Protein AF-A0A2S9YKN8-F1 (afdb_monomer)

Foldseek 3Di:
DDDDDDDQDCDWDWDWFPPPFAGWIKIDHGPPPDAIEIEFPLDQVRVVVVCVVNVGQAYAYEDLEDDCSRHVNPVVN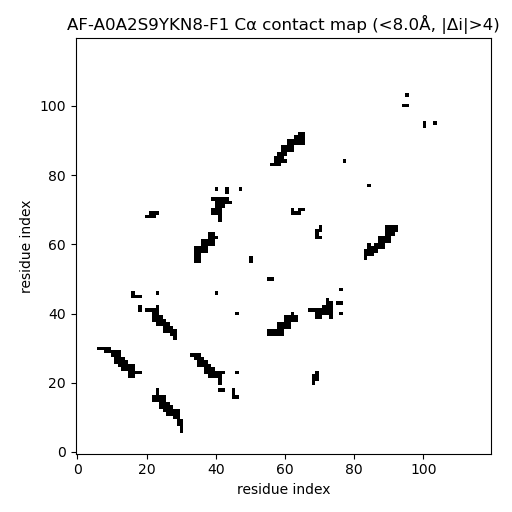CVVNVVRYPYYHHDYPDDPPVPCVCVVVVVVCVVVVVPDPDDD

Sequence (120 aa):
MSSPSARNSRDIGIYFLDVGQGDCSVIIPPEGEGGAIVFDVADQYVLELFINNHEIQNSDVIASHLDIDHIRGMLGFLRNHASEIDRVYLGLDRYPAPGKKHAVCGAADHAWGQRSPHRW

Organism: NCBI:txid215803

Mean predicted aligned error: 9.3 Å

Structure (mmCIF, N/CA/C/O backbone):
data_AF-A0A2S9YKN8-F1
#
_entry.id   AF-A0A2S9YKN8-F1
#
loop_
_atom_site.group_PDB
_atom_site.id
_atom_site.type_symbol
_atom_site.label_atom_id
_atom_site.label_alt_id
_atom_site.label_comp_id
_atom_site.label_asym_id
_atom_site.label_entity_id
_atom_site.label_seq_id
_atom_site.pdbx_PDB_ins_code
_atom_site.Cartn_x
_atom_site.Cartn_y
_atom_site.Cartn_z
_atom_site.occupancy
_atom_site.B_iso_or_equiv
_atom_site.auth_seq_id
_atom_site.auth_comp_id
_atom_site.auth_asym_id
_atom_site.auth_atom_id
_atom_site.pdbx_PDB_model_num
ATOM 1 N N . MET A 1 1 ? -10.824 8.040 34.969 1.00 37.56 1 MET A N 1
ATOM 2 C CA . MET A 1 1 ? -9.868 7.850 33.860 1.00 37.56 1 MET A CA 1
ATOM 3 C C . MET A 1 1 ? -10.660 7.304 32.688 1.00 37.56 1 MET A C 1
ATOM 5 O O . MET A 1 1 ? -11.020 6.138 32.703 1.00 37.56 1 MET A O 1
ATOM 9 N N . SER A 1 2 ? -11.076 8.175 31.773 1.00 34.16 2 SER A N 1
ATOM 10 C CA . SER A 1 2 ? -11.816 7.797 30.567 1.00 34.16 2 SER A CA 1
ATOM 11 C C . SER A 1 2 ? -10.829 7.332 29.497 1.00 34.16 2 SER A C 1
ATOM 13 O O . SER A 1 2 ? -9.844 8.019 29.237 1.00 34.16 2 SER A O 1
ATOM 15 N N . SER A 1 3 ? -11.095 6.158 28.928 1.00 39.47 3 SER A N 1
ATOM 16 C CA . SER A 1 3 ? -10.398 5.587 27.771 1.00 39.47 3 SER A CA 1
ATOM 17 C C . SER A 1 3 ? -10.424 6.570 26.582 1.00 39.47 3 SER A C 1
ATOM 19 O O . SER A 1 3 ? -11.407 7.314 26.473 1.00 39.47 3 SER A O 1
ATOM 21 N N . PRO A 1 4 ? -9.396 6.633 25.711 1.00 41.34 4 PRO A N 1
ATOM 22 C CA . PRO A 1 4 ? -9.459 7.460 24.511 1.00 41.34 4 PRO A CA 1
ATOM 23 C C . PRO A 1 4 ? -10.585 6.911 23.637 1.00 41.34 4 PRO A C 1
ATOM 25 O O . PRO A 1 4 ? -10.579 5.744 23.259 1.00 41.34 4 PRO A O 1
ATOM 28 N N . SER A 1 5 ? -11.600 7.731 23.383 1.00 46.03 5 SER A N 1
ATOM 29 C CA . SER A 1 5 ? -12.725 7.359 22.534 1.00 46.03 5 SER A CA 1
ATOM 30 C C . SER A 1 5 ? -12.213 6.967 21.150 1.00 46.03 5 SER A C 1
ATOM 32 O O . SER A 1 5 ? -11.551 7.783 20.502 1.00 46.03 5 SER A O 1
ATOM 34 N N . ALA A 1 6 ? -12.556 5.757 20.704 1.00 48.19 6 ALA A N 1
ATOM 35 C CA . ALA A 1 6 ? -12.466 5.350 19.308 1.00 48.19 6 ALA A CA 1
ATOM 36 C C . ALA A 1 6 ? -12.963 6.494 18.406 1.00 48.19 6 ALA A C 1
ATOM 38 O O . ALA A 1 6 ? -13.991 7.124 18.689 1.00 48.19 6 ALA A O 1
ATOM 39 N N . ARG A 1 7 ? -12.171 6.833 17.385 1.00 54.53 7 ARG A N 1
ATOM 40 C CA . ARG A 1 7 ? -12.430 7.964 16.489 1.00 54.53 7 ARG A CA 1
ATOM 41 C C . ARG A 1 7 ? -13.729 7.732 15.710 1.00 54.53 7 ARG A C 1
ATOM 43 O O . ARG A 1 7 ? -13.709 7.119 14.657 1.00 54.53 7 ARG A O 1
ATOM 50 N N . ASN A 1 8 ? -14.820 8.327 16.194 1.00 54.41 8 ASN A N 1
ATOM 51 C CA . ASN A 1 8 ? -16.048 8.572 15.432 1.00 54.41 8 ASN A CA 1
ATOM 52 C C . ASN A 1 8 ? -15.811 9.683 14.385 1.00 54.41 8 ASN A C 1
ATOM 54 O O . ASN A 1 8 ? -16.379 10.773 14.493 1.00 54.41 8 ASN A O 1
ATOM 58 N N . SER A 1 9 ? -14.926 9.476 13.403 1.00 65.25 9 SER A N 1
ATOM 59 C CA . SER A 1 9 ? -14.780 10.425 12.289 1.00 65.25 9 SER A CA 1
ATOM 60 C C . SER A 1 9 ? -15.683 10.011 11.133 1.00 65.25 9 SER A C 1
ATOM 62 O O . SER A 1 9 ? -15.475 8.977 10.504 1.00 65.25 9 SER A O 1
ATOM 64 N N . ARG A 1 10 ? -16.680 10.852 10.836 1.00 81.44 10 ARG A N 1
ATOM 65 C CA . ARG A 1 10 ? -17.522 10.730 9.632 1.00 81.44 10 ARG A CA 1
ATOM 66 C C . ARG A 1 10 ? -16.844 11.257 8.363 1.00 81.44 10 ARG A C 1
ATOM 68 O O . ARG A 1 10 ? -17.456 11.248 7.302 1.00 81.44 10 ARG A O 1
ATOM 75 N N . ASP A 1 11 ? -15.612 11.735 8.485 1.00 89.88 11 ASP A N 1
ATOM 76 C CA . ASP A 1 11 ? -14.860 12.338 7.395 1.00 89.88 11 ASP A CA 1
ATOM 77 C C . ASP A 1 11 ? -13.873 11.331 6.807 1.00 89.88 11 ASP A C 1
ATOM 79 O O . ASP A 1 11 ? -13.308 10.503 7.523 1.00 89.88 11 ASP A O 1
ATOM 83 N N . ILE A 1 12 ? -13.634 11.444 5.501 1.00 93.94 12 ILE A N 1
ATOM 84 C CA . ILE A 1 12 ? -12.557 10.723 4.828 1.00 93.94 12 ILE A CA 1
ATOM 85 C C . ILE A 1 12 ? -11.204 11.338 5.203 1.00 93.94 12 ILE A C 1
ATOM 87 O O . ILE A 1 12 ? -10.998 12.548 5.095 1.00 93.94 12 ILE A O 1
ATOM 91 N N . GLY A 1 13 ? -10.268 10.496 5.628 1.00 94.38 13 GLY A N 1
ATOM 92 C CA . GLY A 1 13 ? -8.877 10.874 5.844 1.00 94.38 13 GLY A CA 1
ATOM 93 C C . GLY A 1 13 ? -8.041 10.566 4.608 1.00 94.38 13 GLY A C 1
ATOM 94 O O . GLY A 1 13 ? -8.080 9.447 4.106 1.00 94.38 13 GLY A O 1
ATOM 95 N N . ILE A 1 14 ? -7.268 11.538 4.129 1.00 96.31 14 ILE A N 1
ATOM 96 C CA . ILE A 1 14 ? -6.292 11.341 3.052 1.00 96.31 14 ILE A CA 1
ATOM 97 C C . ILE A 1 14 ? -4.943 11.831 3.562 1.00 96.31 14 ILE A C 1
ATOM 99 O O . ILE A 1 14 ? -4.800 12.996 3.936 1.00 96.31 14 ILE A O 1
ATOM 103 N N . TYR A 1 15 ? -3.967 10.931 3.588 1.00 97.25 15 TYR A N 1
ATOM 104 C CA . TYR A 1 15 ? -2.647 11.170 4.153 1.00 97.25 15 TYR A CA 1
ATOM 105 C C . TYR A 1 15 ? -1.585 10.906 3.097 1.00 97.25 15 TYR A C 1
ATOM 107 O O . TYR A 1 15 ? -1.551 9.827 2.515 1.00 97.25 15 TYR A O 1
ATOM 115 N N . PHE A 1 16 ? -0.703 11.879 2.894 1.00 98.06 16 PHE A N 1
ATOM 116 C CA . PHE A 1 16 ? 0.504 11.739 2.086 1.00 98.06 16 PHE A CA 1
ATOM 117 C C . PHE A 1 16 ? 1.672 11.595 3.055 1.00 98.06 16 PHE A C 1
ATOM 119 O O . PHE A 1 16 ? 1.914 12.500 3.858 1.00 98.06 16 PHE A O 1
ATOM 126 N N . LEU A 1 17 ? 2.330 10.437 3.049 1.00 97.69 17 LEU A N 1
ATOM 127 C CA . LEU A 1 17 ? 3.393 10.147 4.003 1.00 97.69 17 LEU A CA 1
ATOM 128 C C . LEU A 1 17 ? 4.720 10.707 3.494 1.00 97.69 17 LEU A C 1
ATOM 130 O O . LEU A 1 17 ? 5.055 10.575 2.319 1.00 97.69 17 LEU A O 1
ATOM 134 N N . ASP A 1 18 ? 5.490 11.310 4.396 1.00 97.50 18 ASP A N 1
ATOM 135 C CA . ASP A 1 18 ? 6.839 11.772 4.083 1.00 97.50 18 ASP A CA 1
ATOM 136 C C . ASP A 1 18 ? 7.806 10.581 4.075 1.00 97.50 18 ASP A C 1
ATOM 138 O O . ASP A 1 18 ? 8.215 10.071 5.118 1.00 97.50 18 ASP A O 1
ATOM 142 N N . VAL A 1 19 ? 8.125 10.119 2.869 1.00 97.00 19 VAL A N 1
ATOM 143 C CA . VAL A 1 19 ? 9.003 8.971 2.590 1.00 97.00 19 VAL A CA 1
ATOM 144 C C . VAL A 1 19 ? 10.303 9.396 1.895 1.00 97.00 19 VAL A C 1
ATOM 146 O O . VAL A 1 19 ? 11.064 8.561 1.397 1.00 97.00 19 VAL A O 1
ATOM 149 N N . GLY A 1 20 ? 10.577 10.704 1.837 1.00 95.12 20 GLY A N 1
ATOM 150 C CA . GLY A 1 20 ? 11.677 11.264 1.058 1.00 95.12 20 GLY A CA 1
ATOM 151 C C . GLY A 1 20 ? 11.405 11.223 -0.450 1.00 95.12 20 GLY A C 1
ATOM 152 O O . GLY A 1 20 ? 10.700 12.081 -0.970 1.00 95.12 20 GLY A O 1
ATOM 153 N N . GLN A 1 21 ? 12.010 10.264 -1.163 1.00 94.19 21 GLN A N 1
ATOM 154 C CA . GLN A 1 21 ? 11.771 10.059 -2.601 1.00 94.19 21 GLN A CA 1
ATOM 155 C C . GLN A 1 21 ? 10.796 8.901 -2.819 1.00 94.19 21 GLN A C 1
ATOM 157 O O . GLN A 1 21 ? 11.040 7.797 -2.316 1.00 94.19 21 GLN A O 1
ATOM 162 N N . GLY A 1 22 ? 9.791 9.154 -3.657 1.00 95.56 22 GLY A N 1
ATOM 163 C CA . GLY A 1 22 ? 8.750 8.203 -4.015 1.00 95.56 22 GLY A CA 1
ATOM 164 C C . GLY A 1 22 ? 7.421 8.545 -3.361 1.00 95.56 22 GLY A C 1
ATOM 165 O O . GLY A 1 22 ? 7.311 9.568 -2.684 1.00 95.56 22 GLY A O 1
ATOM 166 N N . ASP A 1 23 ? 6.447 7.653 -3.521 1.00 97.06 23 ASP A N 1
ATOM 167 C CA . ASP A 1 23 ? 5.092 7.874 -3.030 1.00 97.06 23 ASP A CA 1
ATOM 168 C C . ASP A 1 23 ? 4.676 6.836 -1.983 1.00 97.06 23 ASP A C 1
ATOM 170 O O . ASP A 1 23 ? 5.012 5.648 -2.033 1.00 97.06 23 ASP A O 1
ATOM 174 N N . CYS A 1 24 ? 3.917 7.316 -1.004 1.00 98.06 24 CYS A N 1
ATOM 175 C CA . CYS A 1 24 ? 3.112 6.489 -0.123 1.00 98.06 24 CYS A CA 1
ATOM 176 C C . CYS A 1 24 ? 1.945 7.332 0.384 1.00 98.06 24 CYS A C 1
ATOM 178 O O . CYS A 1 24 ? 2.131 8.418 0.942 1.00 98.06 24 CYS A O 1
ATOM 180 N N . SER A 1 25 ? 0.722 6.873 0.156 1.00 97.75 25 SER A N 1
ATOM 181 C CA . SER A 1 25 ? -0.483 7.550 0.628 1.00 97.75 25 SER A CA 1
ATOM 182 C C . SER A 1 25 ? -1.457 6.569 1.246 1.00 97.75 25 SER A C 1
ATOM 184 O O . SER A 1 25 ? -1.564 5.423 0.819 1.00 97.75 25 SER A O 1
ATOM 186 N N . VAL A 1 26 ? -2.187 7.031 2.255 1.00 97.44 26 VAL A N 1
ATOM 187 C CA . VAL A 1 26 ? -3.194 6.232 2.951 1.00 97.44 26 VAL A CA 1
ATOM 188 C C . VAL A 1 26 ? -4.520 6.968 2.907 1.00 97.44 26 VAL A C 1
ATOM 190 O O . VAL A 1 26 ? -4.611 8.135 3.292 1.00 97.44 26 VAL A O 1
ATOM 193 N N . ILE A 1 27 ? -5.554 6.277 2.447 1.00 96.00 27 ILE A N 1
ATOM 194 C CA . ILE A 1 27 ? -6.939 6.720 2.544 1.00 96.00 27 ILE A CA 1
ATOM 195 C C . ILE A 1 27 ? -7.592 5.943 3.678 1.00 96.00 27 ILE A C 1
ATOM 197 O O . ILE A 1 27 ? -7.550 4.716 3.702 1.00 96.00 27 ILE A O 1
ATOM 201 N N . ILE A 1 28 ? -8.206 6.660 4.609 1.00 94.31 28 ILE A N 1
ATOM 202 C CA . ILE A 1 28 ? -9.000 6.090 5.692 1.00 94.31 28 ILE A CA 1
ATOM 203 C C . ILE A 1 28 ? -10.452 6.492 5.425 1.00 94.31 28 ILE A C 1
ATOM 205 O O . ILE A 1 28 ? -10.773 7.680 5.542 1.00 94.31 28 ILE A O 1
ATOM 209 N N . PRO A 1 29 ? -11.322 5.552 5.015 1.00 92.25 29 PRO A N 1
ATOM 210 C CA . PRO A 1 29 ? -12.742 5.832 4.860 1.00 92.25 29 PRO A CA 1
ATOM 211 C C . PRO A 1 29 ? -13.384 6.270 6.185 1.00 92.25 29 PRO A C 1
ATOM 213 O O . PRO A 1 29 ? -12.837 5.986 7.257 1.00 92.25 29 PRO A O 1
ATOM 216 N N . PRO A 1 30 ? -14.562 6.913 6.134 1.00 91.19 30 PRO A N 1
ATOM 217 C CA . PRO A 1 30 ? -15.384 7.104 7.320 1.00 91.19 30 PRO A CA 1
ATOM 218 C C . PRO A 1 30 ? -15.633 5.784 8.062 1.00 91.19 30 PRO A C 1
ATOM 220 O O . PRO A 1 30 ? -15.657 4.701 7.468 1.00 91.19 30 PRO A O 1
ATOM 223 N N . GLU A 1 31 ? -15.845 5.873 9.374 1.00 87.25 31 GLU A N 1
ATOM 224 C CA . GLU A 1 31 ? -16.074 4.690 10.206 1.00 87.25 31 GLU A CA 1
ATOM 225 C C . GLU A 1 31 ? -17.245 3.839 9.677 1.00 87.25 31 GLU A C 1
ATOM 227 O O . GLU A 1 31 ? -18.352 4.333 9.461 1.00 87.25 31 GLU A O 1
ATOM 232 N N . GLY A 1 32 ? -16.994 2.542 9.478 1.00 86.88 32 GLY A N 1
ATOM 233 C CA . GLY A 1 32 ? -17.981 1.587 8.967 1.00 86.88 32 GLY A CA 1
ATOM 234 C C . GLY A 1 32 ? -18.098 1.513 7.439 1.00 86.88 32 GLY A C 1
ATOM 235 O O . GLY A 1 32 ? -18.835 0.659 6.950 1.00 86.88 32 GLY A O 1
ATOM 236 N N . GLU A 1 33 ? -17.366 2.338 6.681 1.00 89.19 33 GLU A N 1
ATOM 237 C CA . GLU A 1 33 ? -17.411 2.340 5.207 1.00 89.19 33 GLU A CA 1
ATOM 238 C C . GLU A 1 33 ? -16.325 1.478 4.535 1.00 89.19 33 GLU A C 1
ATOM 240 O O . GLU A 1 33 ? -16.317 1.341 3.313 1.00 89.19 33 GLU A O 1
ATOM 245 N N . GLY A 1 34 ? -15.434 0.848 5.308 1.00 87.19 34 GLY A N 1
ATOM 246 C CA . GLY A 1 34 ? -14.446 -0.103 4.791 1.00 87.19 34 GLY A CA 1
ATOM 247 C C . GLY A 1 34 ? -13.106 -0.073 5.523 1.00 87.19 34 GLY A C 1
ATOM 248 O O . GLY A 1 34 ? -12.950 0.604 6.539 1.00 87.19 34 GLY A O 1
ATOM 249 N N . GLY A 1 35 ? -12.146 -0.840 4.999 1.00 89.81 35 GLY A N 1
ATOM 250 C CA . GLY A 1 35 ? -10.744 -0.797 5.418 1.00 89.81 35 GLY A CA 1
ATOM 251 C C . GLY A 1 35 ? -9.994 0.389 4.809 1.00 89.81 35 GLY A C 1
ATOM 252 O O . GLY A 1 35 ? -10.474 1.037 3.879 1.00 89.81 35 GLY A O 1
ATOM 253 N N . ALA A 1 36 ? -8.801 0.666 5.328 1.00 93.88 36 ALA A N 1
ATOM 254 C CA . ALA A 1 36 ? -7.922 1.665 4.737 1.00 93.88 36 ALA A CA 1
AT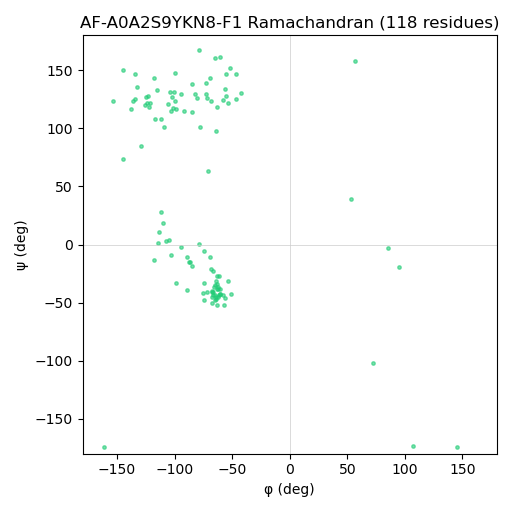OM 255 C C . ALA A 1 36 ? -7.469 1.237 3.332 1.00 93.88 36 ALA A C 1
ATOM 257 O O . ALA A 1 36 ? -7.498 0.063 2.968 1.00 93.88 36 ALA A O 1
ATOM 258 N N . ILE A 1 37 ? -7.018 2.197 2.535 1.00 95.94 37 ILE A N 1
ATOM 259 C CA . ILE A 1 37 ? -6.448 1.938 1.216 1.00 95.94 37 ILE A CA 1
ATOM 260 C C . ILE A 1 37 ? -5.055 2.542 1.193 1.00 95.94 37 ILE A C 1
ATOM 262 O O . ILE A 1 37 ? -4.894 3.742 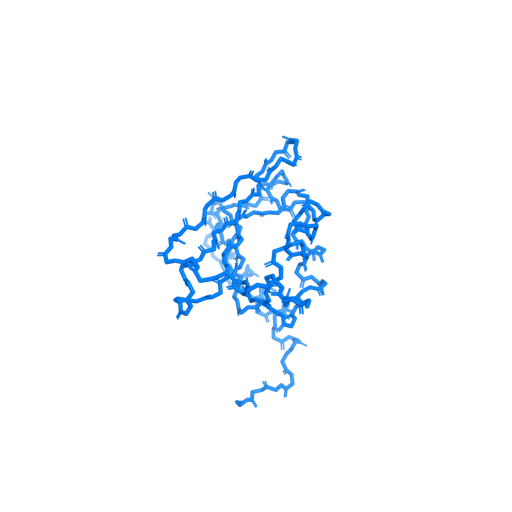1.413 1.00 95.94 37 ILE A O 1
ATOM 266 N N . VAL A 1 38 ? -4.054 1.712 0.930 1.00 97.19 38 VAL A N 1
ATOM 267 C CA . VAL A 1 38 ? -2.660 2.128 0.797 1.00 97.19 38 VAL A CA 1
ATOM 268 C C . VAL A 1 38 ? -2.331 2.241 -0.683 1.00 97.19 38 VAL A C 1
ATOM 270 O O . VAL A 1 38 ? -2.479 1.276 -1.428 1.00 97.19 38 VAL A O 1
ATOM 273 N N . PHE A 1 39 ? -1.866 3.407 -1.106 1.00 97.25 39 PHE A N 1
ATOM 274 C CA . PHE A 1 39 ? -1.312 3.644 -2.432 1.00 97.25 39 PHE A CA 1
ATOM 275 C C . PHE A 1 39 ? 0.196 3.760 -2.320 1.00 97.25 39 PHE A C 1
ATOM 277 O O . PHE A 1 39 ? 0.683 4.657 -1.633 1.00 97.25 39 PHE A O 1
ATOM 284 N N . ASP A 1 40 ? 0.898 2.887 -3.034 1.00 97.12 40 ASP A N 1
ATOM 285 C CA . ASP A 1 40 ? 2.349 2.778 -3.067 1.00 97.12 40 ASP A CA 1
ATOM 286 C C . ASP A 1 40 ? 2.986 2.564 -1.683 1.00 97.12 40 ASP A C 1
ATOM 288 O O . ASP A 1 40 ? 2.414 2.799 -0.617 1.00 97.12 40 ASP A O 1
ATOM 292 N N . VAL A 1 41 ? 4.197 2.022 -1.688 1.00 97.12 41 VAL A N 1
ATOM 293 C CA . VAL A 1 41 ? 4.972 1.775 -0.474 1.00 97.12 41 VAL A CA 1
ATOM 294 C C . VAL A 1 41 ? 6.443 2.010 -0.801 1.00 97.12 41 VAL A C 1
ATOM 296 O O . VAL A 1 41 ? 7.235 1.071 -0.922 1.00 97.12 41 VAL A O 1
ATOM 299 N N . ALA A 1 42 ? 6.826 3.277 -0.959 1.00 97.50 42 ALA A N 1
ATOM 300 C CA . ALA A 1 42 ? 8.225 3.662 -1.145 1.00 97.50 42 ALA A CA 1
ATOM 301 C C . ALA A 1 42 ? 9.108 3.291 0.063 1.00 97.50 42 ALA A C 1
ATOM 303 O O . ALA A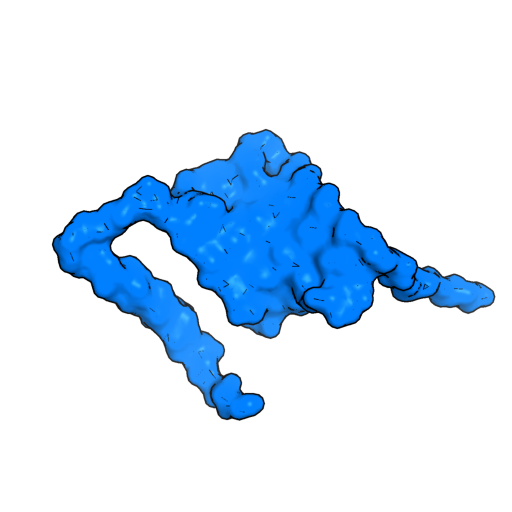 1 42 ? 10.273 2.901 -0.095 1.00 97.50 42 ALA A O 1
ATOM 304 N N . ASP A 1 43 ? 8.555 3.406 1.275 1.00 97.88 43 ASP A N 1
ATOM 305 C CA . ASP A 1 43 ? 9.221 3.105 2.541 1.00 97.88 43 ASP A CA 1
ATOM 306 C C . ASP A 1 43 ? 8.278 2.344 3.485 1.00 97.88 43 ASP A C 1
ATOM 308 O O . ASP A 1 43 ? 7.233 2.844 3.902 1.00 97.88 43 ASP A O 1
ATOM 312 N N . GLN A 1 44 ? 8.654 1.108 3.811 1.00 96.38 44 GLN A N 1
ATOM 313 C CA . GLN A 1 44 ? 7.867 0.227 4.670 1.00 96.38 44 GLN A CA 1
ATOM 314 C C . GLN A 1 44 ? 7.803 0.725 6.118 1.00 96.38 44 GLN A C 1
ATOM 316 O O . GLN A 1 44 ? 6.751 0.635 6.743 1.00 96.38 44 GLN A O 1
ATOM 321 N N . TYR A 1 45 ? 8.909 1.239 6.658 1.00 97.38 45 TYR A N 1
ATOM 322 C CA . TYR A 1 45 ? 8.987 1.621 8.067 1.00 97.38 45 TYR A CA 1
ATOM 323 C C . TYR A 1 45 ? 8.065 2.807 8.367 1.00 97.38 45 TYR A C 1
ATOM 325 O O . TYR A 1 45 ? 7.366 2.814 9.381 1.00 97.38 45 TYR A O 1
ATOM 333 N N . VAL A 1 46 ? 8.021 3.789 7.462 1.00 97.94 46 VAL A N 1
ATOM 334 C CA . VAL A 1 46 ? 7.131 4.954 7.589 1.00 97.94 46 VAL A CA 1
ATOM 335 C C . VAL A 1 46 ? 5.661 4.528 7.580 1.00 97.94 46 VAL A C 1
ATOM 337 O O . VAL A 1 46 ? 4.889 4.970 8.435 1.00 97.94 46 VAL A O 1
ATOM 340 N N . LEU A 1 47 ? 5.276 3.640 6.657 1.00 97.06 47 LEU A N 1
ATOM 341 C CA . LEU A 1 47 ? 3.909 3.127 6.577 1.00 97.06 47 LEU A CA 1
ATOM 342 C C . LEU A 1 47 ? 3.527 2.311 7.820 1.00 97.06 47 LEU A C 1
ATOM 344 O O . LEU A 1 47 ? 2.453 2.522 8.379 1.00 97.06 47 LEU A O 1
ATOM 348 N N . GLU A 1 48 ? 4.402 1.417 8.285 1.00 95.56 48 GLU A N 1
ATOM 349 C CA . GLU A 1 48 ? 4.164 0.618 9.494 1.00 95.56 48 GLU A CA 1
ATOM 350 C C . GLU A 1 48 ? 3.989 1.511 10.728 1.00 95.56 48 GLU A C 1
ATOM 352 O O . GLU A 1 48 ? 3.076 1.300 11.529 1.00 95.56 48 GLU A O 1
ATOM 357 N N . LEU A 1 49 ? 4.817 2.550 10.873 1.00 96.19 49 LEU A N 1
ATOM 358 C CA . LEU A 1 49 ? 4.679 3.517 11.960 1.00 96.19 49 LEU A CA 1
ATOM 359 C C . LEU A 1 49 ? 3.323 4.234 11.902 1.00 96.19 49 LEU A C 1
ATOM 361 O O . LEU A 1 49 ? 2.669 4.397 12.934 1.00 96.19 49 LEU A O 1
ATOM 365 N N . PHE A 1 50 ? 2.884 4.638 10.707 1.00 95.81 50 PHE A N 1
ATOM 366 C CA . PHE A 1 50 ? 1.582 5.270 10.511 1.00 95.81 50 PHE A CA 1
ATOM 367 C C . PHE A 1 50 ? 0.429 4.322 10.868 1.00 95.81 50 PHE A C 1
ATOM 369 O O . PHE A 1 50 ? -0.417 4.670 11.689 1.00 95.81 50 PHE A O 1
ATOM 376 N N . ILE A 1 51 ? 0.421 3.107 10.317 1.00 93.25 51 ILE A N 1
ATOM 377 C CA . ILE A 1 51 ? -0.612 2.090 10.568 1.00 93.25 51 ILE A CA 1
ATOM 378 C C . ILE A 1 51 ? -0.737 1.784 12.061 1.00 93.25 51 ILE A C 1
ATOM 380 O O . ILE A 1 51 ? -1.847 1.789 12.593 1.00 93.25 51 ILE A O 1
ATOM 384 N N . ASN A 1 52 ? 0.391 1.599 12.752 1.00 92.00 52 ASN A N 1
ATOM 385 C CA . ASN A 1 52 ? 0.411 1.305 14.183 1.00 92.00 52 ASN A CA 1
ATOM 386 C C . ASN A 1 52 ? -0.126 2.472 15.022 1.00 92.00 52 ASN A C 1
ATOM 388 O O . ASN A 1 52 ? -0.936 2.264 15.922 1.00 92.00 52 ASN A O 1
ATOM 392 N N . ASN A 1 53 ? 0.272 3.709 14.711 1.00 92.50 53 ASN A N 1
ATOM 393 C CA . ASN A 1 53 ? -0.196 4.900 15.430 1.00 92.50 53 ASN A CA 1
ATOM 394 C C . ASN A 1 53 ? -1.685 5.204 15.197 1.00 92.50 53 ASN A C 1
ATOM 396 O O . ASN A 1 53 ? -2.302 5.936 15.976 1.00 92.50 53 ASN A O 1
ATOM 400 N N . HIS A 1 54 ? -2.251 4.686 14.107 1.00 89.19 54 HIS A N 1
ATOM 401 C CA . HIS A 1 54 ? -3.643 4.891 13.722 1.00 89.19 54 HIS A CA 1
ATOM 402 C C . HIS A 1 54 ? -4.527 3.650 13.928 1.00 89.19 54 HIS A C 1
ATOM 404 O O . HIS A 1 54 ? -5.712 3.728 13.619 1.00 89.19 54 HIS A O 1
ATOM 410 N N . GLU A 1 55 ? -3.982 2.557 14.479 1.00 88.12 55 GLU A N 1
ATOM 411 C CA . GLU A 1 55 ? -4.690 1.294 14.759 1.00 88.12 55 GLU A CA 1
ATOM 412 C C . GLU A 1 55 ? -5.423 0.721 13.526 1.00 88.12 55 GLU A C 1
ATOM 414 O O . GLU A 1 55 ? -6.536 0.205 13.612 1.00 88.12 55 GLU A O 1
ATOM 419 N N . ILE A 1 56 ? -4.799 0.824 12.348 1.00 86.44 56 ILE A N 1
ATOM 420 C CA . ILE A 1 56 ? -5.380 0.377 11.075 1.00 86.44 56 ILE A CA 1
ATOM 421 C C . ILE A 1 56 ? -5.194 -1.141 10.937 1.00 86.44 56 ILE A C 1
ATOM 423 O O . ILE A 1 56 ? -4.074 -1.631 11.039 1.00 86.44 56 ILE A O 1
ATOM 427 N N . GLN A 1 57 ? -6.277 -1.891 10.696 1.00 72.12 57 GLN A N 1
ATOM 428 C CA . GLN A 1 57 ? -6.230 -3.366 10.688 1.00 72.12 57 GLN A CA 1
ATOM 429 C C . GLN A 1 57 ? -6.588 -4.041 9.360 1.00 72.12 57 GLN A C 1
ATOM 431 O O . GLN A 1 57 ? -6.292 -5.217 9.215 1.00 72.12 57 GLN A O 1
ATOM 436 N N . ASN A 1 58 ? -7.172 -3.326 8.396 1.00 67.00 58 ASN A N 1
ATOM 437 C CA . ASN A 1 58 ? -7.523 -3.886 7.087 1.00 67.00 58 ASN A CA 1
ATOM 438 C C . ASN A 1 58 ? -7.088 -2.913 6.002 1.00 67.00 58 ASN A C 1
ATOM 440 O O . ASN A 1 58 ? -7.489 -1.744 6.054 1.00 67.00 58 ASN A O 1
ATOM 444 N N . SER A 1 59 ? -6.292 -3.381 5.041 1.00 81.62 59 SER A N 1
ATOM 445 C CA . SER A 1 59 ? -5.845 -2.533 3.940 1.00 81.62 59 SER A CA 1
ATOM 446 C C . SER A 1 59 ? -5.911 -3.219 2.585 1.00 81.62 59 SER A C 1
ATOM 448 O O . SER A 1 59 ? -5.242 -4.228 2.370 1.00 81.62 59 SER A O 1
ATOM 450 N N . ASP A 1 60 ? -6.626 -2.613 1.641 1.00 93.56 60 ASP A N 1
ATOM 451 C CA . ASP A 1 60 ? -6.331 -2.835 0.228 1.00 93.56 60 ASP A CA 1
ATOM 452 C C . ASP A 1 60 ? -5.021 -2.101 -0.104 1.00 93.56 60 ASP A C 1
ATOM 454 O O . ASP A 1 60 ? -4.798 -0.974 0.346 1.00 93.56 60 ASP A O 1
ATOM 458 N N . VAL A 1 61 ? -4.149 -2.726 -0.894 1.00 95.31 61 VAL A N 1
ATOM 459 C CA . VAL A 1 61 ? -2.884 -2.121 -1.337 1.00 95.31 61 VAL A CA 1
ATOM 460 C C . VAL A 1 61 ? -2.913 -1.932 -2.844 1.00 95.31 61 VAL A C 1
ATOM 462 O O . VAL A 1 61 ? -3.258 -2.841 -3.596 1.00 95.31 61 VAL A O 1
ATOM 465 N N . ILE A 1 62 ? -2.530 -0.751 -3.305 1.00 95.88 62 ILE A N 1
ATOM 466 C CA . ILE A 1 62 ? -2.500 -0.383 -4.713 1.00 95.88 62 ILE A CA 1
ATOM 467 C C . ILE A 1 62 ? -1.074 0.037 -5.049 1.00 95.88 62 ILE A C 1
ATOM 469 O O . ILE A 1 62 ? -0.577 1.011 -4.501 1.00 95.88 62 ILE A O 1
ATOM 473 N N . ALA A 1 63 ? -0.427 -0.676 -5.968 1.00 94.62 63 ALA A N 1
ATOM 474 C CA . ALA A 1 63 ? 0.735 -0.153 -6.674 1.00 94.62 63 ALA A CA 1
ATOM 475 C C . ALA A 1 63 ? 0.222 0.668 -7.855 1.00 94.62 63 ALA A C 1
ATOM 477 O O . ALA A 1 63 ? -0.400 0.107 -8.763 1.00 94.62 63 ALA A O 1
ATOM 478 N N . SER A 1 64 ? 0.440 1.980 -7.839 1.00 93.62 64 SER A N 1
ATOM 479 C CA . SER A 1 64 ? 0.053 2.866 -8.940 1.00 93.62 64 SER A CA 1
ATOM 480 C C . SER A 1 64 ? 0.762 2.456 -10.233 1.00 93.62 64 SER A C 1
ATOM 482 O O . SER A 1 64 ? 0.151 2.428 -11.304 1.00 93.62 64 SER A O 1
ATOM 484 N N . HIS A 1 65 ? 2.025 2.058 -10.090 1.00 90.75 65 HIS A N 1
ATOM 485 C CA . HIS A 1 65 ? 2.879 1.458 -11.099 1.00 90.75 65 HIS A CA 1
ATOM 486 C C . HIS A 1 65 ? 4.073 0.738 -10.449 1.00 90.75 65 HIS A C 1
ATOM 488 O O . HIS A 1 65 ? 4.102 0.572 -9.230 1.00 90.75 65 HIS A O 1
ATOM 494 N N . LEU A 1 66 ? 5.023 0.230 -11.246 1.00 89.94 66 LEU A N 1
ATOM 495 C CA . LEU A 1 66 ? 6.077 -0.676 -10.761 1.00 89.94 66 LEU A CA 1
ATOM 496 C C . LEU A 1 66 ? 7.480 -0.057 -10.749 1.00 89.94 66 LEU A C 1
ATOM 498 O O . LEU A 1 66 ? 8.471 -0.792 -10.671 1.00 89.94 66 LEU A O 1
ATOM 502 N N . ASP A 1 67 ? 7.572 1.269 -10.800 1.00 91.56 67 ASP A N 1
ATOM 503 C CA . ASP A 1 67 ? 8.836 1.971 -10.612 1.00 91.56 67 ASP A CA 1
ATOM 504 C C . ASP A 1 67 ? 9.318 1.850 -9.159 1.00 91.56 67 ASP A C 1
ATOM 506 O O . ASP A 1 67 ? 8.547 1.778 -8.197 1.00 91.56 67 ASP A O 1
ATOM 510 N N . ILE A 1 68 ? 10.639 1.734 -8.996 1.00 93.06 68 ILE A N 1
ATOM 511 C CA . ILE A 1 68 ? 11.244 1.308 -7.729 1.00 93.06 68 ILE A CA 1
ATOM 512 C C . ILE A 1 68 ? 10.959 2.283 -6.588 1.00 93.06 68 ILE A C 1
ATOM 514 O O . ILE A 1 68 ? 10.786 1.852 -5.453 1.00 93.06 68 ILE A O 1
ATOM 518 N N . ASP A 1 69 ? 10.880 3.576 -6.867 1.00 94.12 69 ASP A N 1
ATOM 519 C CA . ASP A 1 69 ? 10.539 4.594 -5.883 1.00 94.12 69 ASP A CA 1
ATOM 520 C C . ASP A 1 69 ? 9.081 4.522 -5.414 1.00 94.12 69 ASP A C 1
ATOM 522 O O . ASP A 1 69 ? 8.777 5.077 -4.370 1.00 94.12 69 ASP A O 1
ATOM 526 N N . HIS A 1 70 ? 8.217 3.733 -6.054 1.00 95.25 70 HIS A N 1
ATOM 527 C CA . HIS A 1 70 ? 6.847 3.479 -5.593 1.00 95.25 70 HIS A CA 1
ATOM 528 C C . HIS A 1 70 ? 6.710 2.154 -4.835 1.00 95.25 70 HIS A C 1
ATOM 530 O O . HIS A 1 70 ? 5.918 2.046 -3.902 1.00 95.25 70 HIS A O 1
ATOM 536 N N . ILE A 1 71 ? 7.488 1.127 -5.195 1.00 95.19 71 ILE A N 1
ATOM 537 C CA . ILE A 1 71 ? 7.291 -0.240 -4.670 1.00 95.19 71 ILE A CA 1
ATOM 538 C C . ILE A 1 71 ? 8.433 -0.770 -3.793 1.00 95.19 71 ILE A C 1
ATOM 540 O O . ILE A 1 71 ? 8.365 -1.916 -3.340 1.00 95.19 71 ILE A O 1
ATOM 544 N N . ARG A 1 72 ? 9.490 0.015 -3.544 1.00 95.88 72 ARG A N 1
ATOM 545 C CA . ARG A 1 72 ? 10.699 -0.425 -2.815 1.00 95.88 72 ARG A CA 1
ATOM 546 C C . ARG A 1 72 ? 10.398 -1.107 -1.476 1.00 95.88 72 ARG A C 1
ATOM 548 O O . ARG A 1 72 ? 11.017 -2.124 -1.173 1.00 95.88 72 ARG A O 1
ATOM 555 N N . GLY A 1 73 ? 9.467 -0.572 -0.690 1.00 95.50 73 GLY A N 1
ATOM 556 C CA . GLY A 1 73 ? 9.028 -1.137 0.591 1.00 95.50 73 GLY A CA 1
ATOM 557 C C . GLY A 1 73 ? 7.871 -2.139 0.482 1.00 95.50 73 GLY A C 1
ATOM 558 O O . GLY A 1 73 ? 7.580 -2.853 1.440 1.00 95.50 73 GLY A O 1
ATOM 559 N N . MET A 1 74 ? 7.223 -2.246 -0.680 1.00 94.75 74 MET A N 1
ATOM 560 C CA . MET A 1 74 ? 5.960 -2.971 -0.833 1.00 94.75 74 MET A CA 1
ATOM 561 C C . MET A 1 74 ? 6.090 -4.463 -0.553 1.00 94.75 74 MET A C 1
ATOM 563 O O . MET A 1 74 ? 5.291 -5.022 0.189 1.00 94.75 74 MET A O 1
ATOM 567 N N . LEU A 1 75 ? 7.102 -5.135 -1.107 1.00 91.69 75 LEU A N 1
ATOM 568 C CA . LEU A 1 75 ? 7.232 -6.584 -0.928 1.00 91.69 75 LEU A CA 1
ATOM 569 C C . LEU A 1 75 ? 7.440 -6.972 0.543 1.00 91.69 75 LEU A C 1
ATOM 571 O O . LEU A 1 75 ? 6.926 -8.001 0.982 1.00 91.69 75 LEU A O 1
ATOM 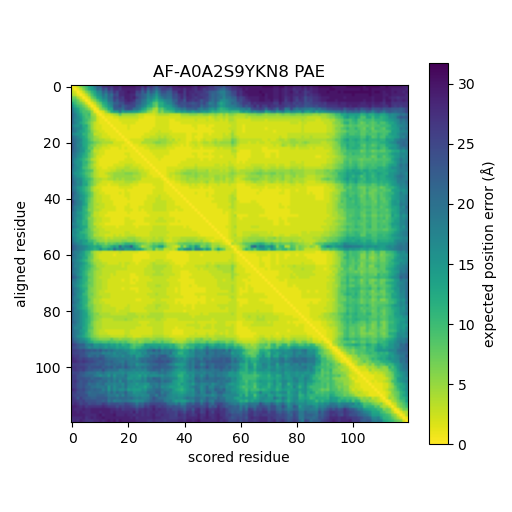575 N N . GLY A 1 76 ? 8.205 -6.176 1.293 1.00 91.00 76 GLY A N 1
ATOM 576 C CA . GLY A 1 76 ? 8.405 -6.395 2.723 1.00 91.00 76 GLY A CA 1
ATOM 577 C C . GLY A 1 76 ? 7.114 -6.163 3.506 1.00 91.00 76 GLY A C 1
ATOM 578 O O . GLY A 1 76 ? 6.710 -7.033 4.277 1.00 91.00 76 GLY A O 1
ATOM 579 N N . PHE A 1 77 ? 6.404 -5.076 3.199 1.00 93.62 77 PHE A N 1
ATOM 580 C CA . PHE A 1 77 ? 5.098 -4.775 3.779 1.00 93.62 77 PHE A CA 1
ATOM 581 C C . PHE A 1 77 ? 4.073 -5.899 3.535 1.00 93.62 77 PHE A C 1
ATOM 583 O O . PHE A 1 77 ? 3.530 -6.457 4.485 1.00 93.62 77 PHE A O 1
ATOM 590 N N . LEU A 1 78 ? 3.888 -6.338 2.282 1.00 92.12 78 LEU A N 1
ATOM 591 C CA . LEU A 1 78 ? 2.967 -7.430 1.920 1.00 92.12 78 LEU A CA 1
ATOM 592 C C . LEU A 1 78 ? 3.327 -8.774 2.579 1.00 92.12 78 LEU A C 1
ATOM 594 O O . LEU A 1 78 ? 2.478 -9.654 2.741 1.00 92.12 78 LEU A O 1
ATOM 598 N N . ARG A 1 79 ? 4.605 -8.995 2.908 1.00 90.12 79 ARG A N 1
ATOM 599 C CA . ARG A 1 79 ? 5.035 -10.203 3.624 1.00 90.12 79 ARG A CA 1
ATOM 600 C C . ARG A 1 79 ? 4.666 -10.143 5.098 1.00 90.12 79 ARG A C 1
ATOM 602 O O . ARG A 1 79 ? 4.229 -11.169 5.611 1.00 90.12 79 ARG A O 1
ATOM 609 N N . ASN A 1 80 ? 4.840 -8.981 5.722 1.00 90.88 80 ASN A N 1
ATOM 610 C CA . ASN A 1 80 ? 4.556 -8.757 7.136 1.00 90.88 80 ASN A CA 1
ATOM 611 C C . ASN A 1 80 ? 3.053 -8.669 7.427 1.00 90.88 80 ASN A C 1
ATOM 613 O O . ASN A 1 80 ? 2.633 -9.127 8.481 1.00 90.88 80 ASN A O 1
ATOM 617 N N . HIS A 1 81 ? 2.269 -8.143 6.481 1.00 89.81 81 HIS A N 1
ATOM 618 C CA . HIS A 1 81 ? 0.837 -7.859 6.643 1.00 89.81 81 HIS A CA 1
ATOM 619 C C . HIS A 1 81 ? -0.069 -8.761 5.789 1.00 89.81 81 HIS A C 1
ATOM 621 O O . HIS A 1 81 ? -1.138 -8.373 5.324 1.00 89.81 81 HIS A O 1
ATOM 627 N N . ALA A 1 82 ? 0.391 -9.975 5.493 1.00 87.38 82 ALA A N 1
ATOM 628 C CA . ALA A 1 82 ? -0.297 -10.869 4.567 1.00 87.38 82 ALA A CA 1
ATOM 629 C C . ALA A 1 82 ? -1.698 -11.301 5.038 1.00 87.38 82 ALA A C 1
ATOM 631 O O . ALA A 1 82 ? -2.520 -11.660 4.199 1.00 87.38 82 ALA A O 1
ATOM 632 N N . SER A 1 83 ? -1.939 -11.334 6.352 1.00 87.25 83 SER A N 1
ATOM 633 C CA . SER A 1 83 ? -3.218 -11.733 6.954 1.00 87.25 83 SER A CA 1
ATOM 634 C C . SER A 1 83 ? -4.231 -10.592 7.037 1.00 87.25 83 SER A C 1
ATOM 636 O O . SER A 1 83 ? -5.417 -10.858 7.199 1.00 87.25 83 SER A O 1
ATOM 638 N N . GLU A 1 84 ? -3.764 -9.351 6.933 1.00 88.19 84 GLU A N 1
ATOM 639 C CA . GLU A 1 84 ? -4.528 -8.110 7.105 1.00 88.19 84 GLU A CA 1
ATOM 640 C C . GLU A 1 84 ? -4.874 -7.440 5.763 1.00 88.19 84 GLU A C 1
ATOM 642 O O . GLU A 1 84 ? -5.617 -6.456 5.711 1.00 88.19 84 GLU A O 1
ATOM 647 N N . ILE A 1 85 ? -4.300 -7.937 4.664 1.00 89.62 85 ILE A N 1
ATOM 648 C CA . ILE A 1 85 ? -4.484 -7.382 3.323 1.00 89.62 85 ILE A CA 1
ATOM 649 C C . ILE A 1 85 ? -5.528 -8.188 2.560 1.00 89.62 85 ILE A C 1
ATOM 651 O O . ILE A 1 85 ? -5.307 -9.351 2.213 1.00 89.62 85 ILE A O 1
ATOM 655 N N . ASP A 1 86 ? -6.633 -7.526 2.225 1.00 89.50 86 ASP A N 1
ATOM 656 C CA . ASP A 1 86 ? -7.730 -8.131 1.472 1.00 89.50 86 ASP A CA 1
ATOM 657 C C . ASP A 1 86 ? -7.371 -8.300 -0.009 1.00 89.50 86 ASP A C 1
ATOM 659 O O . ASP A 1 86 ? -7.606 -9.354 -0.611 1.00 89.50 86 ASP A O 1
ATOM 663 N N . ARG A 1 87 ? -6.829 -7.245 -0.632 1.00 90.19 87 ARG A N 1
ATOM 664 C CA . ARG A 1 87 ? -6.523 -7.216 -2.068 1.00 90.19 87 ARG A CA 1
ATOM 665 C C . ARG A 1 87 ? -5.259 -6.425 -2.361 1.00 90.19 87 ARG A C 1
ATOM 667 O O . ARG A 1 87 ? -4.941 -5.442 -1.696 1.00 90.19 87 ARG A O 1
ATOM 674 N N . VAL A 1 88 ? -4.585 -6.828 -3.436 1.00 91.19 88 VAL A N 1
ATOM 675 C CA . VAL A 1 88 ? -3.486 -6.073 -4.037 1.00 91.19 88 VAL A CA 1
ATOM 676 C C . VAL A 1 88 ? -3.842 -5.753 -5.483 1.00 91.19 88 VAL A C 1
A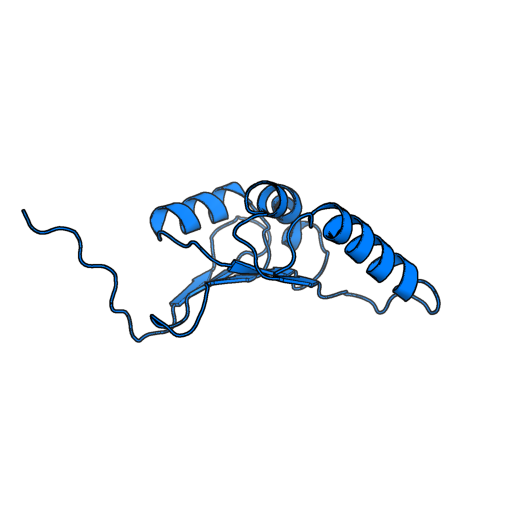TOM 678 O O . VAL A 1 88 ? -4.081 -6.658 -6.285 1.00 91.19 88 VAL A O 1
ATOM 681 N N . TYR A 1 89 ? -3.861 -4.470 -5.826 1.00 91.56 89 TYR A N 1
ATOM 682 C CA . TYR A 1 89 ? -4.048 -3.989 -7.190 1.00 91.56 89 TYR A CA 1
ATOM 683 C C . TYR A 1 89 ? -2.706 -3.531 -7.749 1.00 91.56 89 TYR A C 1
ATOM 685 O O . TYR A 1 89 ? -1.983 -2.777 -7.106 1.00 91.56 89 TYR A O 1
ATOM 693 N N . LEU A 1 90 ? -2.375 -3.981 -8.958 1.00 88.94 90 LEU A N 1
ATOM 694 C CA . LEU A 1 90 ? -1.120 -3.639 -9.621 1.00 88.94 90 LEU A CA 1
ATOM 695 C C . LEU A 1 90 ? -1.417 -2.871 -10.908 1.00 88.94 90 LEU A C 1
ATOM 697 O O . LEU A 1 90 ? -1.887 -3.451 -11.892 1.00 88.94 90 LEU A O 1
ATOM 701 N N . GLY A 1 91 ? -1.132 -1.572 -10.902 1.00 86.06 91 GLY A N 1
ATOM 702 C CA . GLY A 1 91 ? -1.027 -0.774 -12.114 1.00 86.06 91 GLY A CA 1
ATOM 703 C C . GLY A 1 91 ? 0.207 -1.210 -12.897 1.00 86.06 91 GLY A C 1
ATOM 704 O O . GLY A 1 91 ? 1.314 -1.248 -12.372 1.00 86.06 91 GLY A O 1
ATOM 705 N N . LEU A 1 92 ? 0.029 -1.609 -14.155 1.00 79.94 92 LEU A N 1
ATOM 706 C CA . LEU A 1 92 ? 1.145 -1.959 -15.032 1.00 79.94 92 LEU A CA 1
ATOM 707 C C . LEU A 1 92 ? 1.404 -0.781 -15.974 1.00 79.94 92 LEU A C 1
ATOM 709 O O . LEU A 1 92 ? 0.548 -0.482 -16.805 1.00 79.94 92 LEU A O 1
ATOM 713 N N . ASP A 1 93 ? 2.593 -0.172 -15.901 1.00 72.38 93 ASP A N 1
ATOM 714 C CA . ASP A 1 93 ? 2.999 0.972 -16.749 1.00 72.38 93 ASP A CA 1
ATOM 715 C C . ASP A 1 93 ? 2.848 0.719 -18.242 1.00 72.38 93 ASP A C 1
ATOM 717 O O . ASP A 1 93 ? 2.633 1.617 -19.057 1.00 72.38 93 ASP A O 1
ATOM 721 N N . ARG A 1 94 ? 3.029 -0.540 -18.630 1.00 68.44 94 ARG A N 1
ATOM 722 C CA . ARG A 1 94 ? 2.933 -0.976 -20.011 1.00 68.44 94 ARG A CA 1
ATOM 723 C C . ARG A 1 94 ? 2.074 -2.212 -20.054 1.00 68.44 94 ARG A C 1
ATOM 725 O O . ARG A 1 94 ? 2.286 -3.155 -19.291 1.00 68.44 94 ARG A O 1
ATOM 732 N N . TYR A 1 95 ? 1.161 -2.237 -21.022 1.00 64.19 95 TYR A N 1
ATOM 733 C CA . TYR A 1 95 ? 0.512 -3.483 -21.385 1.00 64.19 95 TYR A CA 1
ATOM 734 C C . TYR A 1 95 ? 1.604 -4.510 -21.694 1.00 64.19 95 TYR A C 1
ATOM 736 O O . TYR A 1 95 ? 2.450 -4.256 -22.562 1.00 64.19 95 TYR A O 1
ATOM 744 N N . PRO A 1 96 ? 1.630 -5.654 -20.989 1.00 64.44 96 PRO A N 1
ATOM 745 C CA . PRO A 1 96 ? 2.585 -6.694 -21.305 1.00 64.44 96 PRO A CA 1
ATOM 746 C C . PRO A 1 96 ? 2.392 -7.070 -22.773 1.00 64.44 96 PRO A C 1
ATOM 748 O O . PRO A 1 96 ? 1.255 -7.229 -23.229 1.00 64.44 96 PRO A O 1
ATOM 751 N N . ALA A 1 97 ? 3.500 -7.184 -23.513 1.00 66.81 97 ALA A N 1
ATOM 752 C CA . ALA A 1 97 ? 3.466 -7.571 -24.920 1.00 66.81 97 ALA A CA 1
ATOM 753 C C . ALA A 1 97 ? 2.551 -8.799 -25.115 1.00 66.81 97 ALA A C 1
ATOM 755 O O . ALA A 1 97 ? 2.495 -9.648 -24.213 1.00 66.81 97 ALA A O 1
ATOM 756 N N . PRO A 1 98 ? 1.840 -8.923 -26.252 1.00 63.06 98 PRO A N 1
ATOM 757 C CA . PRO A 1 98 ? 0.949 -10.054 -26.506 1.00 63.06 98 PRO A CA 1
ATOM 758 C C . PRO A 1 98 ? 1.628 -11.390 -26.156 1.00 63.06 98 PRO A C 1
ATOM 760 O O . PRO A 1 98 ? 2.746 -11.654 -26.590 1.00 63.06 98 PRO A O 1
ATOM 763 N N . GLY A 1 99 ? 0.991 -12.195 -25.297 1.00 66.50 99 GLY A N 1
ATOM 764 C CA . GLY A 1 99 ? 1.546 -13.453 -24.768 1.00 66.50 99 GLY A CA 1
ATOM 765 C C . GLY A 1 99 ? 2.249 -13.360 -23.402 1.00 66.50 99 GLY A C 1
ATOM 766 O O . GLY A 1 99 ? 2.335 -14.366 -22.706 1.00 66.50 99 GLY A O 1
ATOM 767 N N . LYS A 1 100 ? 2.670 -12.171 -22.944 1.00 63.62 10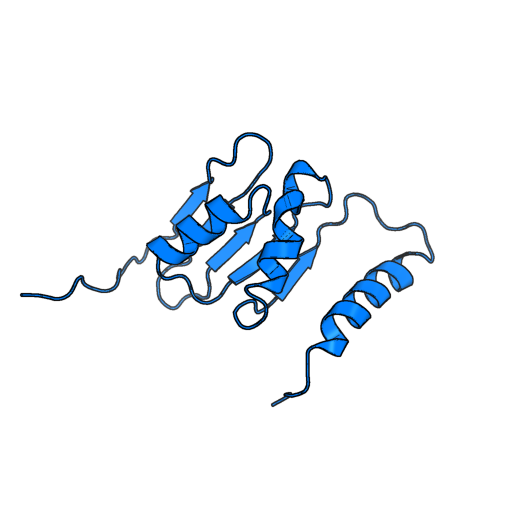0 LYS A N 1
ATOM 768 C CA . LYS A 1 100 ? 3.275 -11.979 -21.606 1.00 63.62 100 LYS A CA 1
ATOM 769 C C . LYS A 1 100 ? 2.260 -11.714 -20.490 1.00 63.62 100 LYS A C 1
AT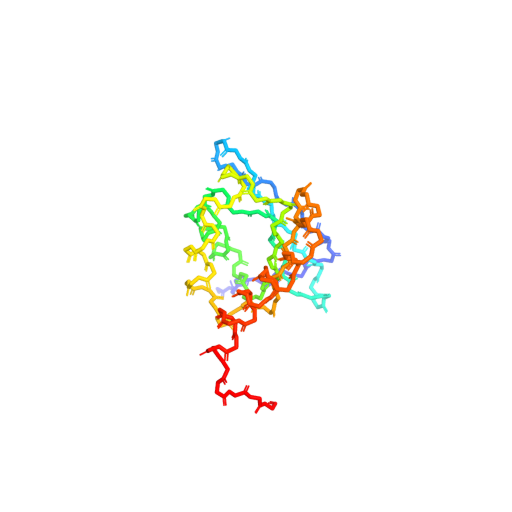OM 771 O O . LYS A 1 100 ? 2.598 -11.870 -19.321 1.00 63.62 100 LYS A O 1
ATOM 776 N N . LYS A 1 101 ? 1.009 -11.375 -20.828 1.00 61.03 101 LYS A N 1
ATOM 777 C CA . LYS A 1 101 ? -0.074 -11.164 -19.847 1.00 61.03 101 LYS A CA 1
ATOM 778 C C . LYS A 1 101 ? -0.311 -12.403 -18.975 1.00 61.03 101 LYS A C 1
ATOM 780 O O . LYS A 1 101 ? -0.403 -12.280 -17.762 1.00 61.03 101 LYS A O 1
ATOM 785 N N . HIS A 1 102 ? -0.315 -13.593 -19.580 1.00 64.19 102 HIS A N 1
ATOM 786 C CA . HIS A 1 102 ? -0.445 -14.858 -18.849 1.00 64.19 102 HIS A CA 1
ATOM 787 C C . HIS A 1 102 ? 0.729 -15.131 -17.906 1.00 64.19 102 HIS A C 1
ATOM 789 O O . HIS A 1 102 ? 0.522 -15.732 -16.862 1.00 64.19 102 HIS A O 1
ATOM 795 N N . ALA A 1 103 ? 1.940 -14.677 -18.240 1.00 65.75 103 ALA A N 1
ATOM 796 C CA . ALA A 1 103 ? 3.098 -14.839 -17.366 1.00 65.75 103 ALA A CA 1
ATOM 797 C C . ALA A 1 103 ? 3.015 -13.916 -16.142 1.00 65.75 103 ALA A C 1
ATOM 799 O O . ALA A 1 103 ? 3.309 -14.355 -15.037 1.00 65.75 103 ALA A O 1
ATOM 800 N N . VAL A 1 104 ? 2.573 -12.666 -16.323 1.00 64.75 104 VAL A N 1
ATOM 801 C CA . VAL A 1 104 ? 2.385 -11.715 -15.213 1.00 64.75 104 VAL A CA 1
ATOM 802 C C . VAL A 1 104 ? 1.241 -12.162 -14.302 1.00 64.75 104 VAL A C 1
ATOM 804 O O . VAL A 1 104 ? 1.442 -12.286 -13.098 1.00 64.75 104 VAL A O 1
ATOM 807 N N . CYS A 1 105 ? 0.071 -12.482 -14.868 1.00 63.91 105 CYS A N 1
ATOM 808 C CA . CYS A 1 105 ? -1.051 -13.015 -14.091 1.00 63.91 105 CYS A CA 1
ATOM 809 C C . CYS A 1 105 ? -0.688 -14.353 -13.433 1.00 63.91 105 CYS A C 1
ATOM 811 O O . CYS A 1 105 ? -0.935 -14.526 -12.252 1.00 63.91 105 CYS A O 1
ATOM 813 N N . GLY A 1 106 ? -0.016 -15.259 -14.150 1.00 65.12 106 GLY A N 1
ATOM 814 C CA . GLY A 1 106 ? 0.419 -16.545 -13.604 1.00 65.12 106 GLY A CA 1
ATOM 815 C C . GLY A 1 106 ? 1.451 -16.416 -12.483 1.00 65.12 106 GLY A C 1
ATOM 816 O O . GLY A 1 106 ? 1.411 -17.191 -11.534 1.00 65.12 106 GLY A O 1
ATOM 817 N N . ALA A 1 107 ? 2.349 -15.429 -12.545 1.00 66.50 107 ALA A N 1
ATOM 818 C CA . ALA A 1 107 ? 3.276 -15.137 -11.454 1.00 66.50 107 ALA A CA 1
ATOM 819 C C . ALA A 1 107 ? 2.542 -14.592 -10.217 1.00 66.50 107 ALA A C 1
ATOM 821 O O . ALA A 1 107 ? 2.846 -15.014 -9.102 1.00 66.50 107 ALA A O 1
ATOM 822 N N . ALA A 1 108 ? 1.554 -13.712 -10.414 1.00 64.00 108 ALA A N 1
ATOM 823 C CA . ALA A 1 108 ? 0.706 -13.206 -9.336 1.00 64.00 108 ALA A CA 1
ATOM 824 C C . ALA A 1 108 ? -0.143 -14.327 -8.706 1.00 64.00 108 ALA A C 1
ATOM 826 O O . ALA A 1 108 ? -0.121 -14.503 -7.489 1.00 64.00 108 ALA A O 1
ATOM 827 N N . ASP A 1 109 ? -0.798 -15.151 -9.527 1.00 65.25 109 ASP A N 1
ATOM 828 C CA . ASP A 1 109 ? -1.598 -16.298 -9.090 1.00 65.25 109 ASP A CA 1
ATOM 829 C C . ASP A 1 109 ? -0.743 -17.348 -8.371 1.00 65.25 109 ASP A C 1
ATOM 831 O O . ASP A 1 109 ? -1.177 -17.922 -7.379 1.00 65.25 109 ASP A O 1
ATOM 835 N N . HIS A 1 110 ? 0.486 -17.602 -8.829 1.00 61.53 110 HIS A N 1
ATOM 83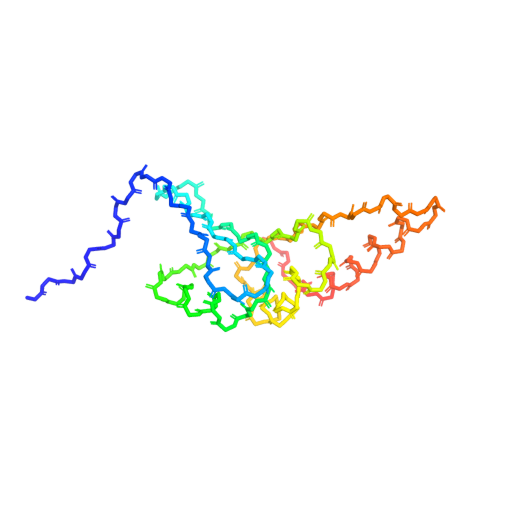6 C CA . HIS A 1 110 ? 1.402 -18.518 -8.151 1.00 61.53 110 HIS A CA 1
ATOM 837 C C . HIS A 1 110 ? 1.832 -17.979 -6.782 1.00 61.53 110 HIS A C 1
ATOM 839 O O . HIS A 1 110 ? 1.841 -18.723 -5.802 1.00 61.53 110 HIS A O 1
ATOM 845 N N . ALA A 1 111 ? 2.156 -16.687 -6.702 1.00 61.38 111 ALA A N 1
ATOM 846 C CA . ALA A 1 111 ? 2.552 -16.043 -5.455 1.00 61.38 111 ALA A CA 1
ATOM 847 C C . ALA A 1 111 ? 1.405 -16.001 -4.428 1.00 61.38 111 ALA A C 1
ATOM 849 O O . ALA A 1 111 ? 1.646 -16.182 -3.234 1.00 61.38 111 ALA A O 1
ATOM 850 N N . TRP A 1 112 ? 0.164 -15.800 -4.883 1.00 58.91 112 TRP A N 1
ATOM 851 C CA . TRP A 1 112 ? -1.009 -15.686 -4.011 1.00 58.91 112 TRP A CA 1
ATOM 852 C C . TRP A 1 112 ? -1.679 -17.037 -3.713 1.00 58.91 112 TRP A C 1
ATOM 854 O O . TRP A 1 112 ? -2.073 -17.318 -2.582 1.00 58.91 112 TRP A O 1
ATOM 864 N N . GLY A 1 113 ? -1.757 -17.925 -4.705 1.00 57.12 113 GLY A N 1
ATOM 865 C CA . GLY A 1 113 ? -2.385 -19.246 -4.609 1.00 57.12 113 GLY A CA 1
ATOM 866 C C . GLY A 1 113 ? -1.660 -20.218 -3.677 1.00 57.12 113 GLY A C 1
ATOM 867 O O . GLY A 1 113 ? -2.291 -21.117 -3.128 1.00 57.12 113 GLY A O 1
ATOM 868 N N . GLN A 1 114 ? -0.365 -20.013 -3.413 1.00 52.06 114 GLN A N 1
ATOM 869 C CA . GLN A 1 114 ? 0.357 -20.778 -2.388 1.00 52.06 114 GLN A CA 1
ATOM 870 C C . GLN A 1 114 ? 0.021 -20.366 -0.943 1.00 52.06 114 GLN A C 1
ATOM 872 O O . GLN A 1 114 ? 0.472 -21.028 -0.011 1.00 52.06 114 GLN A O 1
ATOM 877 N N . ARG A 1 115 ? -0.774 -19.307 -0.729 1.00 50.12 115 ARG A N 1
ATOM 878 C CA . ARG A 1 115 ? -1.094 -18.776 0.608 1.00 50.12 115 ARG A CA 1
ATOM 879 C C . ARG A 1 115 ? -2.503 -19.092 1.123 1.00 50.12 115 ARG A C 1
ATOM 881 O O . ARG A 1 115 ? -2.831 -18.674 2.225 1.00 50.12 115 ARG A O 1
ATOM 888 N N . SER A 1 116 ? -3.321 -19.868 0.408 1.00 39.12 116 SER A N 1
ATOM 889 C CA . SER A 1 116 ? -4.661 -20.257 0.891 1.00 39.12 116 SER A CA 1
ATOM 890 C C . SER A 1 116 ? -4.764 -21.740 1.280 1.00 39.12 116 SER A C 1
ATOM 892 O O . SER A 1 116 ? -5.004 -22.570 0.404 1.00 39.12 116 SER A O 1
ATOM 894 N N . PRO A 1 117 ? -4.717 -22.096 2.581 1.00 38.34 117 PRO A N 1
ATOM 895 C CA . PRO A 1 117 ? -5.346 -23.323 3.068 1.00 38.34 117 PRO A CA 1
ATOM 896 C C . PRO A 1 117 ? -6.826 -23.142 3.432 1.00 38.34 117 PRO A C 1
ATOM 898 O O . PRO A 1 117 ? -7.525 -24.140 3.596 1.00 38.34 117 PRO A O 1
ATOM 901 N N . HIS A 1 118 ? -7.341 -21.917 3.575 1.00 37.69 118 HIS A N 1
ATOM 902 C CA . HIS A 1 118 ? -8.670 -21.703 4.159 1.00 37.69 118 HIS A CA 1
ATOM 903 C C . HIS A 1 118 ? -9.551 -20.810 3.281 1.00 37.69 118 HIS A C 1
ATOM 905 O O . HIS A 1 118 ? -9.658 -19.607 3.474 1.00 37.69 118 HIS A O 1
ATOM 911 N N . ARG A 1 119 ? -10.207 -21.451 2.304 1.00 33.12 119 ARG A N 1
ATOM 912 C CA . ARG A 1 119 ? -11.556 -21.054 1.876 1.00 33.12 119 ARG A CA 1
ATOM 913 C C . ARG A 1 119 ? -12.522 -21.461 2.988 1.00 33.12 119 ARG A C 1
ATOM 915 O O . ARG A 1 119 ? -12.460 -22.628 3.360 1.00 33.12 119 ARG A O 1
ATOM 922 N N . TRP A 1 120 ? -13.336 -20.532 3.488 1.00 38.88 120 TRP A N 1
ATOM 923 C CA . TRP A 1 120 ? -14.812 -20.532 3.560 1.00 38.88 120 TRP A CA 1
ATOM 924 C C . TRP A 1 120 ? -15.255 -19.247 4.255 1.00 38.88 120 TRP A C 1
ATOM 926 O O . TRP A 1 120 ? -14.808 -19.025 5.400 1.00 38.88 120 TRP A O 1
#

Solvent-accessible surface area (backbone atoms only — not comparable to full-atom values): 6988 Å² total; per-residue (Å²): 136,83,75,86,73,78,78,85,42,84,53,73,43,79,43,80,55,89,55,84,68,55,42,32,33,40,37,37,52,24,72,91,72,60,55,32,39,35,38,31,22,30,41,38,68,61,51,52,54,49,34,63,79,65,71,64,68,40,33,38,38,32,33,77,35,79,54,61,45,27,41,62,16,32,68,62,42,54,65,77,41,54,91,38,42,82,46,78,46,75,37,65,89,56,82,58,57,93,81,42,51,62,55,55,52,47,51,51,48,54,68,52,62,77,69,65,92,72,88,130

InterPro domains:
  IPR036866 Ribonuclease Z/Hydroxyacylglutathione hydrolase-like [G3DSA:3.60.15.10] (10-113)
  IPR036866 Ribonuclease Z/Hydroxyacylglutathione hydrolase-like [SSF56281] (14-81)
  IPR052159 Bacterial competence-related DNA uptake protein [PTHR30619] (9-91)

pLDDT: mean 81.02, std 18.68, range [33.12, 98.06]

Secondary structure (DSSP, 8-state):
-PPPP-----SPEEEE---SSS--EEEEPSTTS--EEEE--S-HHHHHHHHHHHT---EEEEES---HHHHTTHHHHHHHTTTT---EEE--SSPPPTTTHHHHHHHHHHHHHTT-S---

Nearest PDB structures (foldseek):
  2qed-assembly1_A  TM=8.234E-01  e=4.257E-04  Salmonella enterica subsp. enterica serovar Typhimurium str. LT2
  1xm8-assembly2_B  TM=7.429E-01  e=3.060E-03  Arabidopsis thaliana
  6s0i-assembly1_A  TM=7.740E-01  e=3.981E-03  Escherichia coli K-12
  4crm-assembly1_X  TM=3.516E-01  e=1.297E+00  Saccharomyces cerevisiae
  6fxk-assembly1_A-2  TM=4.888E-01  e=2.854E+00  Homo sapiens

Radius of gyration: 16.28 Å; Cα contacts (8 Å, |Δi|>4): 176; chains: 1; bounding box: 30×36×60 Å